Protein AF-J9FTJ1-F1 (afdb_monomer_lite)

Foldseek 3Di:
DCVLLAADDPQKAAAPDWDQDPVGIAGRYHDADCPGDHVEMEGADPDDFDWQAQDFPPPPSRGDRHHTYGDDHPPDDDPRGDDDDDDDDDDDD

pLDDT: mean 89.09, std 7.67, range [62.38, 95.88]

Structure (mmCIF, N/CA/C/O backbone):
data_AF-J9FTJ1-F1
#
_entry.id   AF-J9FTJ1-F1
#
loop_
_atom_site.group_PDB
_atom_site.id
_atom_site.type_symbol
_atom_site.label_atom_id
_atom_site.label_alt_id
_atom_site.label_comp_id
_atom_site.label_asym_id
_atom_site.label_entity_id
_atom_site.label_seq_id
_atom_site.pdbx_PDB_ins_code
_atom_site.Cartn_x
_atom_site.Cartn_y
_atom_site.Cartn_z
_atom_site.occupancy
_atom_site.B_iso_or_equiv
_atom_site.auth_seq_id
_atom_site.auth_comp_id
_atom_site.auth_asym_id
_atom_site.auth_atom_id
_atom_site.pdbx_PDB_model_num
ATOM 1 N N . SER A 1 1 ? -15.576 -5.429 -9.726 1.00 62.38 1 SER A N 1
ATOM 2 C CA . SER A 1 1 ? -14.556 -5.032 -10.721 1.00 62.38 1 SER A CA 1
ATOM 3 C C . SER A 1 1 ? -13.583 -4.071 -10.051 1.00 62.38 1 SER A C 1
ATOM 5 O O . SER A 1 1 ? -13.968 -3.450 -9.073 1.00 62.38 1 SER A O 1
ATOM 7 N N . VAL A 1 2 ? -12.358 -3.915 -10.563 1.00 67.88 2 VAL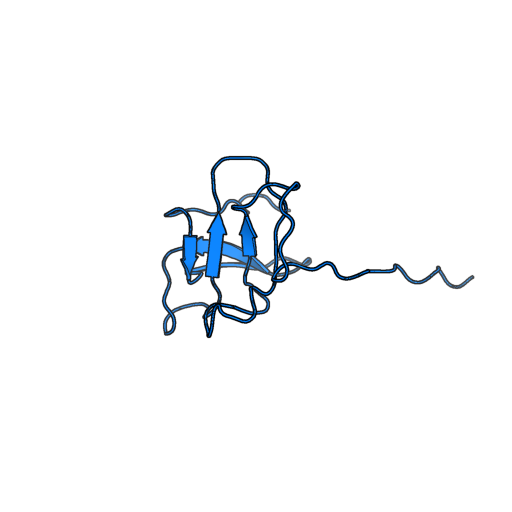 A N 1
ATOM 8 C CA . VAL A 1 2 ? -11.417 -2.853 -10.127 1.00 67.88 2 VAL A CA 1
ATOM 9 C C . VAL A 1 2 ? -11.748 -1.488 -10.760 1.00 67.88 2 VAL A C 1
ATOM 11 O O . VAL A 1 2 ? -10.905 -0.603 -10.849 1.00 67.88 2 VAL A O 1
ATOM 14 N N . ALA A 1 3 ? -12.972 -1.306 -11.267 1.00 70.38 3 ALA A N 1
ATOM 15 C CA . ALA A 1 3 ? -13.377 -0.019 -11.814 1.00 70.38 3 ALA A CA 1
ATOM 16 C C . ALA A 1 3 ? -13.300 1.025 -10.689 1.00 70.38 3 ALA A C 1
ATOM 18 O O . ALA A 1 3 ? -13.848 0.802 -9.613 1.00 70.38 3 ALA A O 1
ATOM 19 N N . ASN A 1 4 ? -12.604 2.138 -10.938 1.00 67.31 4 ASN A N 1
ATOM 20 C CA . ASN A 1 4 ? -12.375 3.213 -9.965 1.00 67.31 4 ASN A CA 1
ATOM 21 C C . ASN A 1 4 ? -11.416 2.878 -8.796 1.00 67.31 4 ASN A C 1
ATOM 23 O O . ASN A 1 4 ? -11.476 3.521 -7.752 1.00 67.31 4 ASN A O 1
ATOM 27 N N . SER A 1 5 ? -10.497 1.918 -8.958 1.00 71.25 5 SER A N 1
ATOM 28 C CA . SER A 1 5 ? -9.429 1.639 -7.978 1.00 71.25 5 SER A CA 1
ATOM 29 C C . SER A 1 5 ? -8.200 2.558 -8.106 1.00 71.25 5 SER A C 1
ATOM 31 O O . SER A 1 5 ? -7.126 2.217 -7.618 1.00 71.25 5 SER A O 1
ATOM 33 N N . GLY A 1 6 ? -8.316 3.679 -8.823 1.00 82.12 6 GLY A N 1
ATOM 34 C CA . GLY A 1 6 ? -7.234 4.654 -8.942 1.00 82.12 6 GLY A CA 1
ATOM 35 C C . GLY A 1 6 ? -7.049 5.418 -7.634 1.00 82.12 6 GLY A C 1
ATOM 36 O O . GLY A 1 6 ? -8.033 5.830 -7.020 1.00 82.12 6 GLY A O 1
ATOM 37 N N . ILE A 1 7 ? -5.799 5.618 -7.220 1.00 86.31 7 ILE A N 1
ATOM 38 C CA . ILE A 1 7 ? -5.492 6.475 -6.075 1.00 86.31 7 ILE A CA 1
ATOM 39 C C . ILE A 1 7 ? -5.502 7.936 -6.528 1.00 86.31 7 ILE A C 1
ATOM 41 O O . ILE A 1 7 ? -4.926 8.288 -7.557 1.00 86.31 7 ILE A O 1
ATOM 45 N N . SER A 1 8 ? -6.172 8.779 -5.750 1.00 81.50 8 SER A N 1
ATOM 46 C CA . SER A 1 8 ? -6.253 10.228 -5.939 1.00 81.50 8 SER A CA 1
ATOM 47 C C . SER A 1 8 ? -5.517 10.973 -4.818 1.00 81.50 8 SER A C 1
ATOM 49 O O . SER A 1 8 ? -5.367 10.456 -3.711 1.00 81.50 8 SER A O 1
ATOM 51 N N . GLY A 1 9 ? -5.060 12.199 -5.090 1.00 74.25 9 GLY A N 1
ATOM 52 C CA . GLY A 1 9 ? -4.360 13.047 -4.115 1.00 74.25 9 GLY A CA 1
ATOM 53 C C . GLY A 1 9 ? -2.877 13.261 -4.430 1.00 74.25 9 GLY A C 1
ATOM 54 O O . GLY A 1 9 ? -2.436 13.069 -5.562 1.00 74.25 9 GLY A O 1
ATOM 55 N N . SER A 1 10 ? -2.123 13.711 -3.425 1.00 74.25 10 SER A N 1
ATOM 56 C CA . SER A 1 10 ? -0.668 13.925 -3.493 1.00 74.25 10 SER A CA 1
ATOM 57 C C . SER A 1 10 ? 0.079 12.584 -3.504 1.00 74.25 10 SER A C 1
ATOM 59 O O . SER A 1 10 ? -0.477 11.603 -3.024 1.00 74.25 10 SER A O 1
ATOM 61 N N . SER A 1 11 ? 1.329 12.542 -3.996 1.00 83.69 11 SER A N 1
ATOM 62 C CA . SER A 1 11 ? 2.179 11.345 -4.243 1.00 83.69 11 SER A CA 1
ATOM 63 C C . SER A 1 11 ? 2.444 10.393 -3.055 1.00 83.69 11 SER A C 1
ATOM 65 O O . SER A 1 11 ? 3.312 9.522 -3.115 1.00 83.69 11 SER A O 1
ATOM 67 N N . GLY A 1 12 ? 1.726 10.555 -1.952 1.00 92.06 12 GLY A N 1
ATOM 68 C CA . GLY A 1 12 ? 1.633 9.599 -0.872 1.00 92.06 12 GLY A CA 1
ATOM 69 C C . GLY A 1 12 ? 1.248 10.232 0.457 1.00 92.06 12 GLY A C 1
ATOM 70 O O . GLY A 1 12 ? 1.160 11.454 0.592 1.00 92.06 12 GLY A O 1
ATOM 71 N N . GLY A 1 13 ? 1.028 9.374 1.444 1.00 94.38 13 GLY A N 1
ATOM 72 C CA . GLY A 1 13 ? 0.669 9.741 2.808 1.00 94.38 13 GLY A CA 1
ATOM 73 C C . GLY A 1 13 ? -0.272 8.722 3.440 1.00 94.38 13 GLY A C 1
ATOM 74 O O . GLY A 1 13 ? -0.602 7.701 2.837 1.00 94.38 13 GLY A O 1
ATOM 75 N N . TYR A 1 14 ? -0.714 9.023 4.660 1.00 95.25 14 TYR A N 1
ATOM 76 C CA . TYR A 1 14 ? -1.715 8.225 5.367 1.00 95.25 14 TYR A CA 1
ATOM 77 C C . TYR A 1 14 ? -2.991 8.080 4.533 1.00 95.25 14 TYR A C 1
ATOM 79 O O . TYR A 1 14 ? -3.467 9.042 3.910 1.00 95.25 14 TYR A O 1
ATOM 87 N N . ILE A 1 15 ? -3.540 6.872 4.520 1.00 95.19 15 ILE A N 1
ATOM 88 C CA . ILE A 1 15 ? -4.687 6.511 3.696 1.00 95.19 15 ILE A CA 1
ATOM 89 C C . ILE A 1 15 ? -5.953 7.162 4.264 1.00 95.19 15 ILE A C 1
ATOM 91 O O . ILE A 1 15 ? -6.292 6.992 5.432 1.00 95.19 15 ILE A O 1
ATOM 95 N N . SER A 1 16 ? -6.686 7.888 3.419 1.00 94.38 16 SER A N 1
ATOM 96 C CA . SER A 1 16 ? -7.972 8.518 3.767 1.00 94.38 16 SER A CA 1
ATOM 97 C C . SER A 1 16 ? -9.176 7.897 3.061 1.00 94.38 16 SER A C 1
ATOM 99 O O . SER A 1 16 ? -10.319 8.189 3.411 1.00 94.38 16 SER A O 1
ATOM 101 N N . GLY A 1 17 ? -8.938 7.031 2.075 1.00 93.44 17 GLY A N 1
ATOM 102 C CA . GLY A 1 17 ? -9.980 6.376 1.293 1.00 93.44 17 GLY A CA 1
ATOM 103 C C . GLY A 1 17 ? -9.596 4.949 0.930 1.00 93.44 17 GLY A C 1
ATOM 104 O O . GLY A 1 17 ? -8.438 4.676 0.614 1.00 93.44 17 GLY A O 1
ATOM 105 N N . MET A 1 18 ? -10.582 4.051 0.966 1.00 92.62 18 MET A N 1
ATOM 106 C CA . MET A 1 18 ? -10.416 2.626 0.686 1.00 92.62 18 MET A CA 1
ATOM 107 C C . MET A 1 18 ? -11.539 2.118 -0.220 1.00 92.62 18 MET A C 1
ATOM 109 O O . MET A 1 18 ? -12.716 2.388 0.021 1.00 92.62 18 MET A O 1
ATOM 113 N N . LEU A 1 19 ? -11.185 1.316 -1.222 1.00 91.94 19 LEU A N 1
ATOM 114 C CA . LEU A 1 19 ? -12.105 0.464 -1.964 1.00 91.94 19 LEU A CA 1
ATOM 115 C C . LEU A 1 19 ? -12.136 -0.908 -1.293 1.00 91.94 19 LEU A C 1
ATOM 117 O O . LEU A 1 19 ? -11.130 -1.612 -1.285 1.00 91.94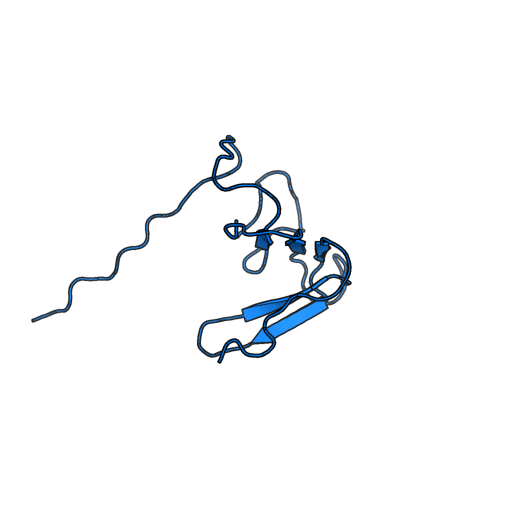 19 LEU A O 1
ATOM 121 N N . THR A 1 20 ? -13.291 -1.300 -0.765 1.00 91.25 20 THR A N 1
ATOM 122 C CA . THR A 1 20 ? -13.513 -2.664 -0.268 1.00 91.25 20 THR A CA 1
ATOM 123 C C . THR A 1 20 ? -14.177 -3.490 -1.362 1.00 91.25 20 THR A C 1
ATOM 125 O O . THR A 1 20 ? -15.220 -3.098 -1.883 1.00 91.25 20 THR A O 1
ATOM 128 N N . ALA A 1 21 ? -13.574 -4.623 -1.709 1.00 87.94 21 ALA A N 1
ATOM 129 C CA . ALA A 1 21 ? -14.067 -5.557 -2.711 1.00 87.94 21 ALA A CA 1
ATOM 130 C C . ALA A 1 21 ? -13.883 -7.007 -2.233 1.00 87.94 21 ALA A C 1
ATOM 132 O O . ALA A 1 21 ? -13.168 -7.263 -1.265 1.00 87.94 21 ALA A O 1
ATOM 133 N N . ASP A 1 22 ? -14.474 -7.968 -2.945 1.00 89.38 22 ASP A N 1
ATOM 134 C CA . ASP A 1 22 ? -14.399 -9.397 -2.594 1.00 89.38 22 ASP A CA 1
ATOM 135 C C . ASP A 1 22 ? -12.958 -9.938 -2.525 1.00 89.38 22 ASP A C 1
ATOM 137 O O . ASP A 1 22 ? -12.683 -10.905 -1.823 1.00 89.38 22 ASP A O 1
ATOM 141 N N . TYR A 1 23 ? -12.024 -9.306 -3.242 1.00 83.50 23 TYR A N 1
ATOM 142 C CA . TYR A 1 23 ? -10.602 -9.663 -3.258 1.00 83.50 23 TYR A CA 1
ATOM 143 C C . TYR A 1 23 ? -9.755 -8.899 -2.225 1.00 83.50 23 TYR A C 1
ATOM 145 O O . TYR A 1 23 ? -8.537 -9.065 -2.200 1.00 83.50 23 TYR A O 1
ATOM 153 N N . GLY A 1 24 ? -10.365 -8.051 -1.392 1.00 87.94 24 GLY A N 1
ATOM 154 C CA . GLY A 1 24 ? -9.683 -7.308 -0.334 1.00 87.94 24 GLY A CA 1
ATOM 155 C C . GLY A 1 24 ? -9.929 -5.801 -0.372 1.00 87.94 24 GLY A C 1
ATOM 156 O O . GLY A 1 24 ? -10.848 -5.305 -1.027 1.00 87.94 24 GLY A O 1
ATOM 157 N N . ARG A 1 25 ? -9.102 -5.063 0.375 1.00 90.56 25 ARG A N 1
ATOM 158 C CA . ARG A 1 25 ? -9.191 -3.604 0.509 1.00 90.56 25 ARG A CA 1
ATOM 159 C C . ARG A 1 25 ? -8.011 -2.942 -0.193 1.00 90.56 25 ARG A C 1
ATOM 161 O O . ARG A 1 25 ? -6.874 -3.350 0.023 1.00 90.56 25 ARG A O 1
ATOM 168 N N . LEU A 1 26 ? -8.284 -1.932 -1.014 1.00 90.69 26 LEU A N 1
ATOM 169 C CA . LEU A 1 26 ? -7.274 -1.176 -1.757 1.00 90.69 26 LEU A CA 1
ATOM 170 C C . LEU A 1 26 ? -7.340 0.316 -1.397 1.00 90.69 26 LEU A C 1
ATOM 172 O O . LEU A 1 26 ? -8.446 0.861 -1.392 1.00 90.69 26 LEU A O 1
ATOM 176 N N . PRO A 1 27 ? -6.204 0.997 -1.166 1.00 92.19 27 PRO A N 1
ATOM 177 C CA . PRO A 1 27 ? -6.181 2.448 -0.994 1.00 92.19 27 PRO A CA 1
ATOM 178 C C . PRO A 1 27 ? -6.712 3.185 -2.230 1.00 92.19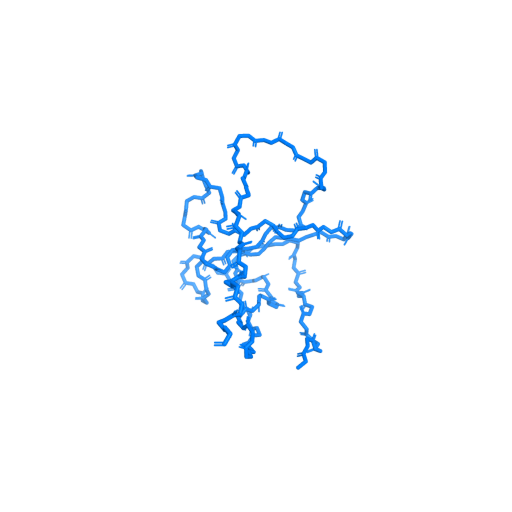 27 PRO A C 1
ATOM 180 O O . PRO A 1 27 ? -6.437 2.784 -3.360 1.00 92.19 27 PRO A O 1
ATOM 183 N N . THR A 1 28 ? -7.444 4.283 -2.025 1.00 93.19 28 THR A N 1
ATOM 184 C CA . THR A 1 28 ? -7.971 5.150 -3.102 1.00 93.19 28 THR A CA 1
ATOM 185 C C . THR A 1 28 ? -7.686 6.639 -2.896 1.00 93.19 28 THR A C 1
ATOM 187 O O . THR A 1 28 ? -7.843 7.432 -3.828 1.00 93.19 28 THR A O 1
ATOM 190 N N . ALA A 1 29 ? -7.240 7.042 -1.705 1.00 92.75 29 ALA A N 1
ATOM 191 C CA . ALA A 1 29 ? -6.846 8.418 -1.425 1.00 92.75 29 ALA A CA 1
ATOM 192 C C . ALA A 1 29 ? -5.767 8.500 -0.338 1.00 92.75 29 ALA A C 1
ATOM 194 O O . ALA A 1 29 ? -5.782 7.718 0.615 1.00 92.75 29 ALA A O 1
ATOM 195 N N . ALA A 1 30 ? -4.865 9.474 -0.481 1.00 92.50 30 ALA A N 1
ATOM 196 C CA . ALA A 1 30 ? -3.799 9.779 0.472 1.00 92.50 30 ALA A CA 1
ATOM 197 C C . ALA A 1 30 ? -3.959 11.210 1.016 1.00 92.50 30 ALA A C 1
ATOM 199 O O . ALA A 1 30 ? -3.504 12.182 0.410 1.00 92.50 30 ALA A O 1
ATOM 200 N N . SER A 1 31 ? -4.657 11.350 2.144 1.00 91.81 31 SER A N 1
ATOM 201 C CA . SER A 1 31 ? -4.863 12.635 2.836 1.00 91.81 31 SER A CA 1
ATOM 202 C C . SER A 1 31 ? -5.231 12.468 4.319 1.00 91.81 31 SER A C 1
ATOM 204 O O . SER A 1 31 ? -5.922 13.318 4.887 1.00 91.81 31 SER A O 1
ATOM 206 N N . GLY A 1 32 ? -4.873 11.330 4.918 1.00 92.56 32 GLY A N 1
ATOM 207 C CA . GLY A 1 32 ? -5.178 11.000 6.310 1.00 92.56 32 GLY A CA 1
ATOM 208 C C . GLY A 1 32 ? -4.115 11.493 7.291 1.00 92.56 32 GLY A C 1
ATOM 209 O O . GLY A 1 32 ? -3.300 12.362 6.969 1.00 92.56 32 GLY A O 1
ATOM 210 N N . SER A 1 33 ? -4.093 10.907 8.488 1.00 92.44 33 SER A N 1
ATOM 211 C CA . SER A 1 33 ? -3.023 11.110 9.472 1.00 92.44 33 SER A CA 1
ATOM 212 C C . SER A 1 33 ? -2.855 9.880 10.364 1.00 92.44 33 SER A C 1
ATOM 214 O O . SER A 1 33 ? -3.690 8.984 10.349 1.00 92.44 33 SER A O 1
ATOM 216 N N . SER A 1 34 ? -1.835 9.873 11.222 1.00 91.81 34 SER A N 1
ATOM 217 C CA . SER A 1 34 ? -1.644 8.807 12.216 1.00 91.81 34 SER A CA 1
ATOM 218 C C . SER A 1 34 ? -2.787 8.673 13.233 1.00 91.81 34 SER A C 1
ATOM 220 O O . SER A 1 34 ? -2.801 7.719 14.008 1.00 91.81 34 SER A O 1
ATOM 222 N N . SER A 1 35 ? -3.732 9.617 13.267 1.00 91.00 35 SER A N 1
ATOM 223 C CA . SER A 1 35 ? -4.885 9.611 14.172 1.00 91.00 35 SER A CA 1
ATOM 224 C C . SER A 1 35 ? -6.234 9.774 13.463 1.00 91.00 35 SER A C 1
ATOM 226 O O . SER A 1 35 ? -7.264 9.866 14.133 1.00 91.00 35 SER A O 1
ATOM 228 N N . THR A 1 36 ? -6.263 9.804 12.127 1.00 91.94 36 THR A N 1
ATOM 229 C CA . THR A 1 36 ? -7.500 9.935 11.342 1.00 91.94 36 THR A CA 1
ATOM 230 C C . THR A 1 36 ? -7.495 8.982 10.152 1.00 91.94 36 THR A C 1
ATOM 232 O O . THR A 1 36 ? -6.508 8.906 9.429 1.00 91.94 36 THR A O 1
ATOM 235 N N . TYR A 1 37 ? -8.637 8.329 9.904 1.00 93.56 37 TYR A N 1
ATOM 236 C CA . TYR A 1 37 ? -8.811 7.294 8.875 1.00 93.56 37 TYR A CA 1
ATOM 237 C C . TYR A 1 37 ? -7.989 6.026 9.164 1.00 93.56 37 TYR A C 1
ATOM 239 O O . TYR A 1 37 ? -8.135 5.464 10.249 1.00 93.56 37 TYR A O 1
ATOM 247 N N . GLU A 1 38 ? -7.189 5.544 8.210 1.00 94.19 38 GLU A N 1
ATOM 248 C CA . GLU A 1 38 ? -6.325 4.375 8.386 1.00 94.19 38 GLU A CA 1
ATOM 249 C C . GLU A 1 38 ? -4.928 4.828 8.842 1.00 94.19 38 GLU A C 1
ATOM 251 O O . GLU A 1 38 ? -4.385 5.809 8.332 1.00 94.19 38 GLU A O 1
ATOM 256 N N . GLY A 1 39 ? -4.329 4.095 9.785 1.00 94.25 39 GLY A N 1
ATOM 257 C CA . GLY A 1 39 ? -2.967 4.372 10.268 1.00 94.25 39 GLY A CA 1
ATOM 258 C C . GLY A 1 39 ? -1.868 4.044 9.251 1.00 94.25 39 GLY A C 1
ATOM 259 O O . GLY A 1 39 ? -0.736 4.493 9.402 1.00 94.25 39 GLY A O 1
ATOM 260 N N . ASP A 1 40 ? -2.216 3.308 8.199 1.00 95.50 40 ASP A N 1
ATOM 261 C CA . ASP A 1 40 ? -1.301 2.862 7.158 1.00 95.50 40 ASP A CA 1
ATOM 262 C C . ASP A 1 40 ? -1.171 3.928 6.054 1.00 95.50 40 ASP A C 1
ATOM 264 O O . ASP A 1 40 ? -2.092 4.718 5.815 1.00 95.50 40 ASP A O 1
ATOM 268 N N . ALA A 1 41 ? -0.050 3.940 5.329 1.00 95.38 41 ALA A N 1
ATOM 269 C CA . ALA A 1 41 ? 0.144 4.843 4.191 1.00 95.38 41 ALA A CA 1
ATOM 270 C C . ALA A 1 41 ? 0.163 4.157 2.830 1.00 95.38 41 ALA A C 1
ATOM 272 O O . ALA A 1 41 ? 0.540 2.998 2.670 1.00 95.38 41 ALA A O 1
ATOM 273 N N . VAL A 1 42 ? -0.156 4.953 1.815 1.00 95.12 42 VAL A N 1
ATOM 274 C CA . VAL A 1 42 ? 0.100 4.620 0.422 1.00 95.12 42 VAL A CA 1
ATOM 275 C C . VAL A 1 42 ? 1.029 5.660 -0.189 1.00 95.12 42 VAL A C 1
ATOM 277 O O . VAL A 1 42 ? 0.841 6.855 0.023 1.00 95.12 42 VAL A O 1
ATOM 280 N N . TYR A 1 43 ? 2.026 5.219 -0.948 1.00 94.69 43 TYR A N 1
ATOM 281 C CA . TYR A 1 43 ? 2.950 6.076 -1.691 1.00 94.69 43 TYR A CA 1
ATOM 282 C C . TYR A 1 43 ? 2.962 5.650 -3.148 1.00 94.69 43 TYR A C 1
ATOM 284 O O . TYR A 1 43 ? 3.002 4.456 -3.443 1.00 94.69 43 TYR A O 1
ATOM 292 N N . PHE A 1 44 ? 2.910 6.607 -4.068 1.00 92.50 44 PHE A N 1
ATOM 293 C CA . PHE A 1 44 ? 2.790 6.305 -5.489 1.00 92.50 44 PHE A CA 1
ATOM 294 C C . PHE A 1 44 ? 3.407 7.404 -6.349 1.00 92.50 44 PHE A C 1
ATOM 296 O O . PHE A 1 44 ? 3.428 8.579 -5.983 1.00 92.50 44 PHE A O 1
ATOM 303 N N . SER A 1 45 ? 3.897 7.011 -7.520 1.00 90.50 45 SER A N 1
ATOM 304 C CA . SER A 1 45 ? 4.404 7.925 -8.539 1.00 90.50 45 SER A CA 1
ATOM 305 C C . SER A 1 45 ? 3.791 7.614 -9.905 1.00 90.50 45 SER A C 1
ATOM 307 O O . SER A 1 45 ? 3.127 6.595 -10.102 1.00 90.50 45 SER A O 1
ATOM 309 N N . ASN A 1 46 ? 4.019 8.503 -10.868 1.00 86.81 46 ASN A N 1
ATOM 310 C CA . ASN A 1 46 ? 3.614 8.291 -12.251 1.00 86.81 46 ASN A CA 1
ATOM 311 C C . ASN A 1 46 ? 4.538 7.257 -12.902 1.00 86.81 46 ASN A C 1
ATOM 313 O O . ASN A 1 46 ? 5.730 7.506 -13.069 1.00 86.81 46 ASN A O 1
ATOM 317 N N . GLY A 1 47 ? 3.995 6.107 -13.296 1.00 87.44 47 GLY A N 1
ATOM 318 C CA . GLY A 1 47 ? 4.767 5.055 -13.951 1.00 87.44 47 GLY A CA 1
ATOM 319 C C . GLY A 1 47 ? 4.163 3.669 -13.767 1.00 87.44 47 GLY A C 1
ATOM 320 O O . GLY A 1 47 ? 3.042 3.516 -13.289 1.00 87.44 47 GLY A O 1
ATOM 321 N N . THR A 1 48 ? 4.921 2.649 -14.170 1.00 89.25 48 THR A N 1
ATOM 322 C CA . THR A 1 48 ? 4.597 1.244 -13.897 1.00 89.25 48 THR A CA 1
ATOM 323 C C . THR A 1 48 ? 5.502 0.742 -12.782 1.00 89.25 48 THR A C 1
ATOM 325 O O . THR A 1 48 ? 6.719 0.682 -12.952 1.00 89.25 48 THR A O 1
ATOM 328 N N . TYR A 1 49 ? 4.898 0.374 -11.657 1.00 91.50 49 TYR A N 1
ATOM 329 C CA . TYR A 1 49 ? 5.589 -0.068 -10.450 1.00 91.50 49 TYR A CA 1
ATOM 330 C C . TYR A 1 49 ? 4.990 -1.377 -9.941 1.00 91.50 49 TYR A C 1
ATOM 332 O O . TYR A 1 49 ? 3.819 -1.672 -10.186 1.00 91.50 49 TYR A O 1
ATOM 340 N N . TYR A 1 50 ? 5.792 -2.145 -9.207 1.00 91.06 50 TYR A N 1
ATOM 341 C CA . TYR A 1 50 ? 5.291 -3.255 -8.404 1.00 91.06 50 TYR A CA 1
ATOM 342 C C . TYR A 1 50 ? 4.957 -2.738 -7.008 1.00 91.06 50 TYR A C 1
ATOM 344 O O . TYR A 1 50 ? 5.684 -1.911 -6.465 1.00 91.06 50 TYR A O 1
ATOM 352 N N . ALA A 1 51 ? 3.851 -3.211 -6.438 1.00 91.50 51 ALA A N 1
ATOM 353 C CA . ALA A 1 51 ? 3.469 -2.828 -5.089 1.00 91.50 51 ALA A CA 1
ATOM 354 C C . ALA A 1 51 ? 4.340 -3.560 -4.063 1.00 91.50 51 ALA A C 1
ATOM 356 O O . ALA A 1 51 ? 4.281 -4.786 -3.953 1.00 91.50 51 ALA A O 1
ATOM 357 N N . PHE A 1 52 ? 5.103 -2.796 -3.287 1.00 94.25 52 PHE A N 1
ATOM 358 C CA . PHE A 1 52 ? 5.706 -3.271 -2.047 1.00 94.25 52 PHE A CA 1
ATOM 359 C C . PHE A 1 52 ? 4.698 -3.061 -0.918 1.00 94.25 52 PHE A C 1
ATOM 361 O O . PHE A 1 52 ? 4.178 -1.958 -0.751 1.00 94.25 52 PHE A O 1
ATOM 368 N N . VAL A 1 53 ? 4.380 -4.118 -0.173 1.00 94.81 53 VAL A N 1
ATOM 369 C CA . VAL A 1 53 ? 3.317 -4.105 0.844 1.00 94.81 53 VAL A CA 1
ATOM 370 C C . VAL A 1 53 ? 3.879 -4.391 2.230 1.00 94.81 53 VAL A C 1
ATOM 372 O O . VAL A 1 53 ? 4.895 -5.070 2.359 1.00 94.81 53 VAL A O 1
ATOM 375 N N . GLY A 1 54 ? 3.222 -3.879 3.270 1.00 94.88 54 GLY A N 1
ATOM 376 C CA . GLY A 1 54 ? 3.603 -4.134 4.665 1.00 94.88 54 GLY A CA 1
ATOM 377 C C . GLY A 1 54 ? 4.680 -3.211 5.246 1.00 94.88 54 GLY A C 1
ATOM 378 O O . GLY A 1 54 ? 4.805 -3.172 6.463 1.00 94.88 54 GLY A O 1
ATOM 379 N N . GLY A 1 55 ? 5.395 -2.442 4.416 1.00 94.94 55 GLY A N 1
ATOM 380 C CA . GLY A 1 55 ? 6.333 -1.386 4.829 1.00 94.94 55 GLY A CA 1
ATOM 381 C C . GLY A 1 55 ? 7.713 -1.860 5.294 1.00 94.94 55 GLY A C 1
ATOM 382 O O . GLY A 1 55 ? 8.015 -3.054 5.273 1.00 94.94 55 GLY A O 1
ATOM 383 N N . HIS A 1 56 ? 8.576 -0.912 5.681 1.00 93.75 56 HIS A N 1
ATOM 384 C CA . HIS A 1 56 ? 9.931 -1.203 6.156 1.00 93.75 56 HIS A CA 1
ATOM 385 C C . HIS A 1 56 ? 10.021 -1.205 7.686 1.00 93.75 56 HIS A C 1
ATOM 387 O O . HIS A 1 56 ? 9.307 -0.492 8.386 1.00 93.75 56 HIS A O 1
ATOM 393 N N . TRP A 1 57 ? 10.994 -1.944 8.221 1.00 92.56 57 TRP A N 1
ATOM 394 C CA . TRP A 1 57 ? 11.241 -2.050 9.666 1.00 92.56 57 TRP A CA 1
ATOM 395 C C . TRP A 1 57 ? 11.523 -0.713 10.381 1.00 92.56 57 TRP A C 1
ATOM 397 O O . TRP A 1 57 ? 11.374 -0.641 11.598 1.00 92.56 57 TRP A O 1
ATOM 407 N N . TYR A 1 58 ? 11.928 0.333 9.653 1.00 93.50 58 TYR A N 1
ATOM 408 C CA . TYR A 1 58 ? 12.250 1.653 10.207 1.00 93.50 58 TYR A CA 1
ATOM 409 C C . TYR A 1 58 ? 11.121 2.691 10.057 1.00 93.50 58 TYR A C 1
ATOM 411 O O . TYR A 1 58 ? 11.252 3.800 10.57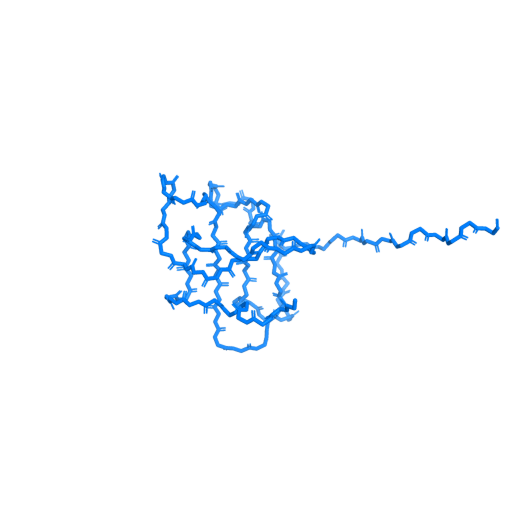1 1.00 93.50 58 TYR A O 1
ATOM 419 N N . ASP A 1 59 ? 10.022 2.358 9.377 1.00 93.00 59 ASP A N 1
ATOM 420 C CA . ASP A 1 59 ? 8.963 3.317 9.020 1.00 93.00 59 ASP A CA 1
ATOM 421 C C . ASP A 1 59 ? 7.982 3.609 10.186 1.00 93.00 59 ASP A C 1
ATOM 423 O O . ASP A 1 59 ? 7.162 4.525 10.120 1.00 93.00 59 ASP A O 1
ATOM 427 N N . GLY A 1 60 ? 8.079 2.888 11.307 1.00 92.69 60 GLY A N 1
ATOM 428 C CA . GLY A 1 60 ? 7.310 3.180 12.523 1.00 92.69 60 GLY A CA 1
ATOM 429 C C . GLY A 1 60 ? 5.830 2.790 12.423 1.00 92.69 60 GLY A C 1
ATOM 430 O O . GLY A 1 60 ? 5.518 1.656 12.088 1.00 92.69 60 GLY A O 1
ATOM 431 N N . LEU A 1 61 ? 4.913 3.705 12.771 1.00 89.06 61 LEU A N 1
ATOM 432 C CA . LEU A 1 61 ? 3.462 3.429 12.845 1.00 89.06 61 LEU A CA 1
ATOM 433 C C . LEU A 1 61 ? 2.733 3.502 11.499 1.00 89.06 61 LEU A C 1
ATOM 435 O O . LEU A 1 61 ? 1.547 3.211 11.441 1.00 89.06 61 LEU A O 1
ATOM 439 N N . VAL A 1 62 ? 3.421 3.933 10.443 1.00 94.12 62 VAL A N 1
ATOM 440 C CA . VAL A 1 62 ? 2.821 4.149 9.120 1.00 94.12 62 VAL A CA 1
ATOM 441 C C . VAL A 1 62 ? 2.673 2.847 8.320 1.00 94.12 62 VAL A C 1
ATOM 443 O O . VAL A 1 62 ? 2.048 2.825 7.260 1.00 94.12 62 VAL A O 1
ATOM 446 N N . VAL A 1 63 ? 3.293 1.765 8.798 1.00 95.88 63 VAL A N 1
ATOM 447 C CA . VAL A 1 63 ? 3.292 0.453 8.151 1.00 95.88 63 VAL A CA 1
ATOM 448 C C . VAL A 1 63 ? 2.188 -0.430 8.702 1.00 95.88 63 VAL A C 1
ATOM 450 O O . VAL A 1 63 ? 1.831 -0.343 9.874 1.00 95.88 63 VAL A O 1
ATOM 453 N N . GLY A 1 64 ? 1.693 -1.338 7.870 1.00 94.56 64 GLY A N 1
ATOM 454 C CA . GLY A 1 64 ? 0.590 -2.204 8.247 1.00 94.56 64 GLY A CA 1
ATOM 455 C C . GLY A 1 64 ? 0.046 -3.009 7.070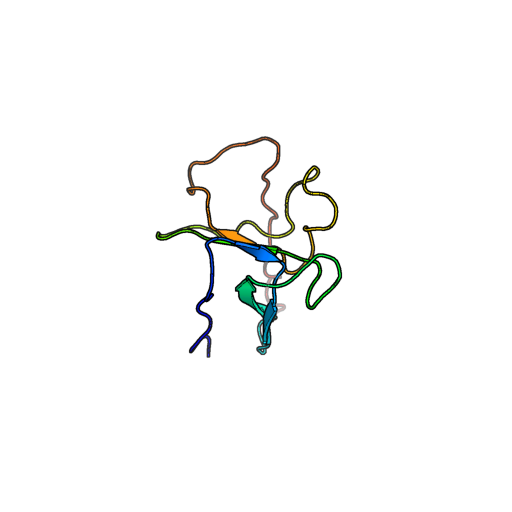 1.00 94.56 64 GLY A C 1
ATOM 456 O O . GLY A 1 64 ? 0.620 -2.984 5.976 1.00 94.56 64 GLY A O 1
ATOM 457 N N . PRO A 1 65 ? -1.048 -3.758 7.279 1.00 93.06 65 PRO A N 1
ATOM 458 C CA . PRO A 1 65 ? -1.631 -4.641 6.268 1.00 93.06 65 PRO A CA 1
ATOM 459 C C . PRO A 1 65 ? -2.130 -3.914 5.011 1.00 93.06 65 PRO A C 1
ATOM 461 O O . PRO A 1 65 ? -2.264 -4.548 3.964 1.00 93.06 65 PRO A O 1
ATOM 464 N N . PHE A 1 66 ? -2.412 -2.615 5.096 1.00 94.12 66 PHE A N 1
ATOM 465 C CA . PHE A 1 66 ? -2.865 -1.781 3.984 1.00 94.12 66 PHE A CA 1
ATOM 466 C C . PHE A 1 66 ? -1.765 -0.870 3.431 1.00 94.12 66 PHE A C 1
ATOM 468 O O . PHE A 1 66 ? -2.012 -0.171 2.448 1.00 94.12 66 PHE A O 1
ATOM 475 N N . TYR A 1 67 ? -0.558 -0.898 4.011 1.00 95.75 67 TYR A N 1
ATOM 476 C CA . TYR A 1 67 ? 0.571 -0.144 3.479 1.00 95.75 67 TYR A CA 1
ATOM 477 C C . TYR A 1 67 ? 0.903 -0.609 2.060 1.00 95.75 67 TYR A C 1
ATOM 479 O O . TYR A 1 67 ? 1.102 -1.806 1.826 1.00 95.75 67 TYR A O 1
ATOM 487 N N . ALA A 1 68 ? 1.029 0.341 1.134 1.00 94.81 68 ALA A N 1
ATOM 488 C CA . ALA A 1 68 ? 1.434 0.071 -0.241 1.00 94.81 68 ALA A CA 1
ATOM 489 C C . ALA A 1 68 ? 2.388 1.148 -0.767 1.00 94.81 68 ALA A C 1
ATOM 491 O O . ALA A 1 68 ? 2.094 2.341 -0.735 1.00 94.81 68 ALA A O 1
ATOM 492 N N . TYR A 1 69 ? 3.520 0.724 -1.314 1.00 94.56 69 TYR A N 1
ATOM 493 C CA . TYR A 1 69 ? 4.549 1.603 -1.851 1.00 94.56 69 TYR A CA 1
ATOM 494 C C . TYR A 1 69 ? 4.799 1.267 -3.324 1.00 94.56 69 TYR A C 1
ATOM 496 O O . TYR A 1 69 ? 5.257 0.178 -3.666 1.00 94.56 69 TYR A O 1
ATOM 504 N N . LEU A 1 70 ? 4.440 2.205 -4.202 1.00 93.00 70 LEU A N 1
ATOM 505 C CA . LEU A 1 70 ? 4.504 2.133 -5.666 1.00 93.00 70 LEU A CA 1
ATOM 506 C C . LEU A 1 70 ? 5.371 3.278 -6.211 1.00 93.00 70 LEU A C 1
ATOM 508 O O . LEU A 1 70 ? 4.927 4.087 -7.028 1.00 93.00 70 LEU A O 1
ATOM 512 N N . TYR A 1 71 ? 6.590 3.388 -5.690 1.00 91.56 71 TYR A N 1
ATOM 513 C CA . TYR A 1 71 ? 7.511 4.479 -6.022 1.00 91.56 71 TYR A CA 1
ATOM 514 C C . TYR A 1 71 ? 8.857 3.974 -6.562 1.00 91.56 71 TYR A C 1
ATOM 516 O O . TYR A 1 71 ? 9.472 4.632 -7.401 1.00 91.56 71 TYR A O 1
ATOM 524 N N . ASP A 1 72 ? 9.286 2.781 -6.141 1.00 91.56 72 ASP A N 1
ATOM 525 C CA . ASP A 1 72 ? 10.563 2.203 -6.554 1.00 91.56 72 ASP A CA 1
ATOM 526 C C . ASP A 1 72 ? 10.419 1.247 -7.738 1.00 91.56 72 ASP A C 1
ATOM 528 O O . ASP A 1 72 ? 9.482 0.453 -7.845 1.00 91.56 72 ASP A O 1
ATOM 532 N N . THR A 1 73 ? 11.392 1.309 -8.645 1.00 91.62 73 THR A N 1
ATOM 533 C CA . THR A 1 73 ? 11.459 0.451 -9.835 1.00 91.62 73 THR A CA 1
ATOM 534 C C . THR A 1 73 ? 11.693 -1.019 -9.484 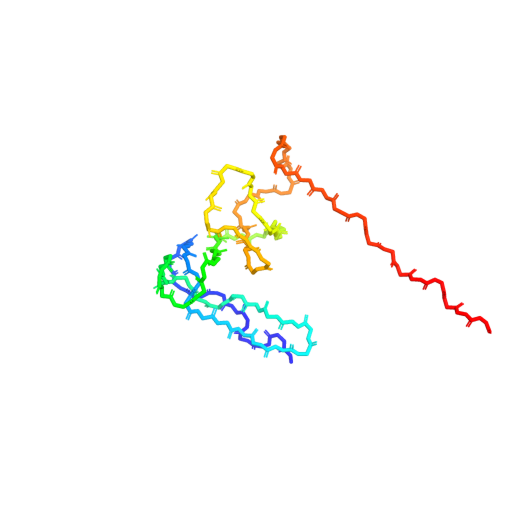1.00 91.62 73 THR A C 1
ATOM 536 O O . THR A 1 73 ? 12.334 -1.329 -8.484 1.00 91.62 73 THR A O 1
ATOM 539 N N . ALA A 1 74 ? 11.303 -1.928 -10.383 1.00 90.12 74 ALA A N 1
ATOM 540 C CA . ALA A 1 74 ? 11.491 -3.375 -10.215 1.00 90.12 74 ALA A CA 1
ATOM 541 C C . ALA A 1 74 ? 12.959 -3.823 -10.048 1.00 90.12 74 ALA A C 1
ATOM 543 O O . ALA A 1 74 ? 13.209 -4.920 -9.561 1.00 90.12 74 ALA A O 1
ATOM 544 N N . SER A 1 75 ? 13.927 -3.003 -10.467 1.00 91.88 75 SER A N 1
ATOM 545 C CA . SER A 1 75 ? 15.362 -3.284 -10.336 1.00 91.88 75 SER A CA 1
ATOM 546 C C . SER A 1 75 ? 15.941 -2.938 -8.964 1.00 91.88 75 SER A C 1
ATOM 548 O O . SER A 1 75 ? 17.142 -3.117 -8.760 1.00 91.88 75 SER A O 1
ATOM 550 N N . ILE A 1 76 ? 15.142 -2.390 -8.044 1.00 91.69 76 ILE A N 1
ATOM 551 C CA . ILE A 1 76 ? 15.643 -2.014 -6.727 1.00 91.69 76 ILE A CA 1
ATOM 552 C C . ILE A 1 76 ? 16.024 -3.258 -5.912 1.00 91.69 76 ILE A C 1
ATOM 554 O O . ILE A 1 76 ? 15.306 -4.255 -5.886 1.00 91.69 76 ILE A O 1
ATOM 558 N N . SER A 1 77 ? 17.170 -3.190 -5.238 1.00 92.94 77 SER A N 1
ATOM 559 C CA . SER A 1 77 ? 17.667 -4.249 -4.363 1.00 92.94 77 SER A CA 1
ATOM 560 C C . SER A 1 77 ? 18.230 -3.616 -3.097 1.00 92.94 77 SER A C 1
ATOM 562 O O . SER A 1 77 ? 19.257 -2.941 -3.133 1.00 92.94 77 SER A O 1
ATOM 564 N N . THR A 1 78 ? 17.549 -3.824 -1.975 1.00 92.81 78 THR A N 1
ATOM 565 C CA . THR A 1 78 ? 17.885 -3.255 -0.661 1.00 92.81 78 THR A CA 1
ATOM 566 C C . THR A 1 78 ? 17.622 -4.300 0.420 1.00 92.81 78 THR A C 1
ATOM 568 O O . THR A 1 78 ? 16.813 -5.205 0.241 1.00 92.81 78 THR A O 1
ATOM 571 N N . THR A 1 79 ? 18.304 -4.167 1.558 1.00 95.44 79 THR A N 1
ATOM 572 C CA . THR A 1 79 ? 18.128 -5.030 2.733 1.00 95.44 79 THR A CA 1
ATOM 573 C C . THR A 1 79 ? 16.763 -4.881 3.406 1.00 95.44 79 THR A C 1
ATOM 575 O O . THR A 1 79 ? 16.391 -5.729 4.213 1.00 95.44 79 THR A O 1
ATOM 578 N N . THR A 1 80 ? 16.022 -3.813 3.107 1.00 93.50 80 THR A N 1
ATOM 579 C CA . THR A 1 80 ? 14.721 -3.517 3.721 1.00 93.50 80 THR A CA 1
ATOM 580 C C . THR A 1 80 ? 13.544 -4.095 2.943 1.00 93.50 80 THR A C 1
ATOM 582 O O . THR A 1 80 ? 12.426 -4.068 3.447 1.00 93.50 80 THR A O 1
ATOM 585 N N . ILE A 1 81 ? 13.788 -4.631 1.744 1.00 92.00 81 ILE A N 1
ATOM 586 C CA . ILE A 1 81 ? 12.769 -5.173 0.846 1.00 92.00 81 ILE A CA 1
ATOM 587 C C . ILE A 1 81 ? 12.978 -6.681 0.702 1.00 92.00 81 ILE A C 1
ATOM 589 O O . ILE A 1 81 ? 14.089 -7.152 0.467 1.00 92.00 81 ILE A O 1
ATOM 593 N N . GLY A 1 82 ? 11.891 -7.442 0.815 1.00 91.75 82 GLY A N 1
ATOM 594 C CA . GLY A 1 82 ? 11.886 -8.891 0.636 1.00 91.75 82 GLY A CA 1
ATOM 595 C C . GLY A 1 82 ? 10.685 -9.366 -0.176 1.00 91.75 82 GLY A C 1
ATOM 596 O O . GLY A 1 82 ? 9.803 -8.586 -0.530 1.00 91.75 82 GLY A O 1
ATOM 597 N N . ALA A 1 83 ? 10.645 -10.667 -0.457 1.00 91.44 83 ALA A N 1
ATOM 598 C CA . ALA A 1 83 ? 9.524 -11.321 -1.120 1.00 91.44 83 ALA A CA 1
ATOM 599 C C . ALA A 1 83 ? 9.072 -12.541 -0.312 1.00 91.44 83 ALA A C 1
ATOM 601 O O . ALA A 1 83 ? 9.894 -13.254 0.265 1.00 91.44 83 ALA A O 1
ATOM 602 N N . ALA A 1 84 ? 7.766 -12.797 -0.303 1.00 90.56 84 ALA A N 1
ATOM 603 C CA . ALA A 1 84 ? 7.189 -14.003 0.272 1.00 90.56 84 ALA A CA 1
ATOM 604 C C . ALA A 1 84 ? 6.773 -14.965 -0.847 1.00 90.56 84 ALA A C 1
ATOM 606 O O . ALA A 1 84 ? 6.161 -14.560 -1.837 1.00 90.56 84 ALA A O 1
ATOM 607 N N . LEU A 1 85 ? 7.087 -16.250 -0.682 1.00 89.81 85 LEU A N 1
ATOM 608 C CA . LEU A 1 85 ? 6.591 -17.292 -1.575 1.00 89.81 85 LEU A CA 1
ATOM 609 C C . LEU A 1 85 ? 5.127 -17.582 -1.242 1.00 89.81 85 LEU A C 1
ATOM 611 O O . LEU A 1 85 ? 4.780 -17.831 -0.090 1.00 89.81 85 LEU A O 1
ATOM 615 N N . SER A 1 86 ? 4.278 -17.592 -2.265 1.00 88.19 86 SER A N 1
ATOM 616 C CA . SER A 1 86 ? 2.903 -18.072 -2.167 1.00 88.19 86 SER A CA 1
ATOM 617 C C . SER A 1 86 ? 2.756 -19.319 -3.032 1.00 88.19 86 SER A C 1
ATOM 619 O O . SER A 1 86 ? 3.204 -19.340 -4.179 1.00 88.19 86 SER A O 1
ATOM 621 N N . CYS A 1 87 ? 2.144 -20.368 -2.490 1.00 85.81 87 CYS A N 1
ATOM 622 C CA . CYS A 1 87 ? 1.860 -21.601 -3.209 1.00 85.81 87 CYS A CA 1
ATOM 623 C C . CYS A 1 87 ? 0.350 -21.834 -3.269 1.00 85.81 87 CYS A C 1
ATOM 625 O O . CYS A 1 87 ? -0.366 -21.672 -2.281 1.00 85.81 87 CYS A O 1
ATOM 627 N N . LYS A 1 88 ? -0.143 -22.234 -4.446 1.00 84.88 88 LYS A N 1
ATOM 628 C CA . LYS A 1 88 ? -1.493 -22.787 -4.552 1.00 84.88 88 LYS A CA 1
ATOM 629 C C . LYS A 1 88 ? -1.415 -24.259 -4.145 1.00 84.88 88 LYS A C 1
ATOM 631 O O . LYS A 1 88 ? -0.593 -24.970 -4.729 1.00 84.88 88 LYS A O 1
ATOM 636 N N . PRO A 1 89 ? -2.211 -24.726 -3.170 1.00 80.31 89 PRO A N 1
ATOM 637 C CA . PRO A 1 89 ? -2.244 -26.144 -2.844 1.00 80.31 89 PRO A CA 1
ATOM 638 C C . PRO A 1 89 ? -2.644 -26.952 -4.085 1.00 80.31 89 PRO A C 1
ATOM 640 O O . PRO A 1 89 ? -3.474 -26.511 -4.884 1.00 80.31 89 PRO A O 1
ATOM 643 N N . LEU A 1 90 ? -2.021 -28.119 -4.265 1.00 75.75 90 LEU A N 1
ATOM 644 C CA . LEU A 1 90 ? -2.372 -29.044 -5.340 1.00 75.75 90 LEU A CA 1
ATOM 645 C C . LEU A 1 90 ? -3.832 -29.480 -5.157 1.00 75.75 90 LEU A C 1
ATOM 647 O O . LEU A 1 90 ? -4.234 -29.809 -4.042 1.00 75.75 90 LEU A O 1
ATOM 651 N N . ALA A 1 91 ? -4.622 -29.463 -6.232 1.00 75.94 91 ALA A N 1
ATOM 652 C CA . ALA A 1 91 ? -6.002 -29.935 -6.181 1.00 75.94 91 ALA A CA 1
ATOM 653 C C . ALA A 1 91 ? -6.028 -31.394 -5.694 1.00 75.94 91 ALA A C 1
ATOM 655 O O . ALA A 1 91 ? -5.307 -32.234 -6.234 1.00 75.94 91 ALA A O 1
ATOM 656 N N . ALA A 1 92 ? -6.823 -31.683 -4.661 1.00 69.44 92 ALA A N 1
ATOM 657 C CA . ALA A 1 92 ? -7.063 -33.057 -4.235 1.00 69.44 92 ALA A CA 1
ATOM 658 C C . ALA A 1 92 ? -7.830 -33.799 -5.346 1.00 69.44 92 ALA A C 1
ATOM 660 O O . ALA A 1 92 ? -8.741 -33.220 -5.940 1.00 69.44 92 ALA A O 1
ATOM 661 N N . ALA A 1 93 ? -7.406 -35.030 -5.648 1.00 65.81 93 ALA A N 1
ATOM 662 C CA . ALA A 1 93 ? -8.017 -35.902 -6.654 1.00 65.81 93 ALA A CA 1
ATOM 663 C C . ALA A 1 93 ? -9.341 -36.510 -6.172 1.00 65.81 93 ALA A C 1
ATOM 665 O O . ALA A 1 93 ? -9.458 -36.755 -4.948 1.00 65.81 93 ALA A O 1
#

Secondary structure (DSSP, 8-state):
--TT---EESSEEEEEEEEEETTEEEEEEE--BTTBS-SSEEEE-SS--PPEES--TTSGGG-STT-EEE-S-TT---TT-------PPPPP-

Sequence (93 aa):
SVANSGISGSSGGYISGMLTADYGRLPTAASGSSSTYEGDAVYFSNGTYYAFVGGHWYDGLVVGPFYAYLYDTASISTTTIGAALSCKPLAAA

Radius of gyration: 14.77 Å; chains: 1; bounding box: 33×50×28 Å

Organism: NCBI:txid749906